Protein AF-A0A5J5F012-F1 (afdb_monomer)

Sequence (164 aa):
MGTTSSKPSGTPIVIHGETPVQFSGNLVNTLTHTSETDGSRQKALELHIQSRVADELSRLEARESEILAGIDERLSREGAPKEELALDRNKVQAEIEALRKRLESIPKPHELDEDVKKAREAVVGCLRKNDTRPLDCWQEVEEFKSQARRMEKHFVVKTVGREY

Radius of gyration: 50.59 Å; Cα contacts (8 Å, |Δi|>4): 31; chains: 1; bounding box: 122×37×97 Å

Solvent-accessible surface area (backbone atoms only — not comparable to full-atom values): 9924 Å² total; per-residue (Å²): 140,82,89,83,87,87,84,86,86,86,77,84,85,77,79,76,76,82,66,78,82,79,69,55,67,69,58,50,52,43,62,73,69,52,86,63,53,72,68,54,54,51,50,54,50,49,52,53,48,50,51,50,51,51,53,52,47,54,52,48,52,53,50,50,52,51,50,50,51,53,49,51,51,46,44,60,75,69,47,69,70,68,56,78,82,44,76,41,68,67,58,55,48,52,50,52,52,52,50,50,53,50,58,70,67,45,79,70,81,77,74,76,54,67,68,49,54,50,30,48,49,48,33,54,51,42,40,68,75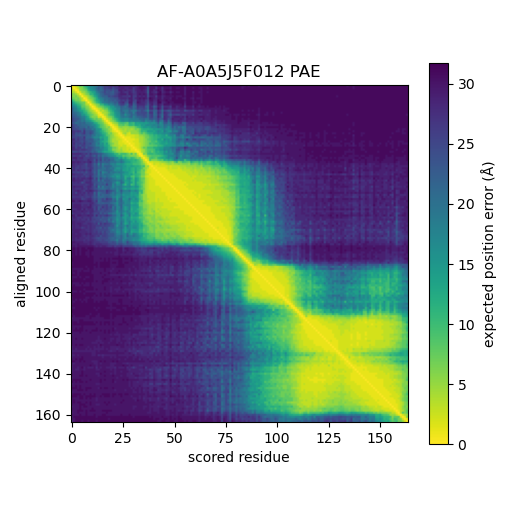,30,70,93,47,57,75,77,39,50,65,41,46,51,52,31,50,52,46,48,51,54,52,48,52,55,49,45,35,74,74,68,70,54,88,130

Organism: NCBI:txid1250544

Foldseek 3Di:
DDDDDDDDDDDDPPPPPPPPPDDPPVRVVCVVPPPDDPVNVVVVVVVVVVVVVVVVVVVVVVVVVVVVVVVVVVCVVVPDCPVVVPPPPVVVVVVVVVVVVVVVVPPDDPDQDVQLVVLVVLLVVQCVVPVVCSVVSVVSVVSNVVSVVVVVQVVCCVPVVDHD

InterPro domains:
  IPR012471 Protein of unknown function DUF1690 [PF07956] (17-147)

Secondary structure (DSSP, 8-state):
------------------------HHHHHHHHH----HHHHHHHHHHHHHHHHHHHHHHHHHHHHHHHHHHHHHHHHTT--TTSS---HHHHHHHHHHHHHHHHHSPPP-PPPHHHHHHHHHHHHHHHH-TT-GGGGHHHHHHHHHHHHHHHHHHHHHHH----

Structure (mmCIF, N/CA/C/O backbone):
data_AF-A0A5J5F012-F1
#
_entry.id   AF-A0A5J5F012-F1
#
loop_
_atom_site.group_PDB
_atom_site.id
_atom_site.type_symbol
_atom_site.label_atom_id
_atom_site.label_alt_id
_atom_site.label_comp_id
_atom_site.label_asym_id
_atom_site.label_entity_id
_atom_site.label_seq_id
_atom_site.pdbx_PDB_ins_code
_atom_site.Cartn_x
_atom_site.Cartn_y
_atom_site.Cartn_z
_atom_site.occupancy
_atom_site.B_iso_or_equiv
_atom_site.auth_seq_id
_atom_site.auth_comp_id
_atom_site.auth_asym_id
_atom_site.auth_atom_id
_atom_site.pdbx_PDB_model_num
ATOM 1 N N . MET A 1 1 ? -94.855 -12.682 -5.502 1.00 51.78 1 MET A N 1
ATOM 2 C CA . MET A 1 1 ? -95.295 -13.471 -4.330 1.00 51.78 1 MET A CA 1
ATOM 3 C C . MET A 1 1 ? -94.743 -12.742 -3.113 1.00 51.78 1 MET A C 1
ATOM 5 O O . MET A 1 1 ? -93.536 -12.62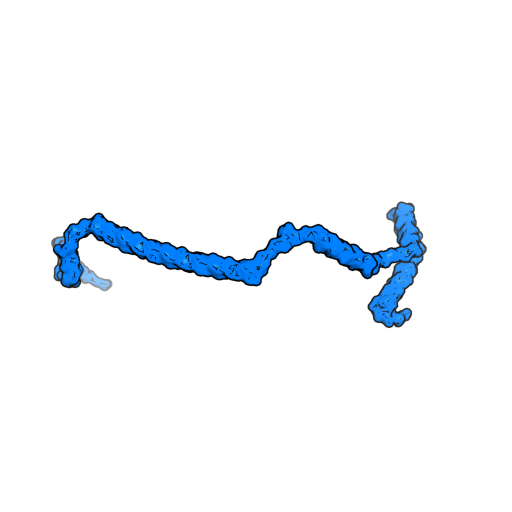4 -3.047 1.00 51.78 1 MET A O 1
ATOM 9 N N . GLY A 1 2 ? -95.446 -12.120 -2.180 1.00 49.50 2 GLY A N 1
ATOM 10 C CA . GLY A 1 2 ? -96.844 -12.016 -1.787 1.00 49.50 2 GLY A CA 1
ATOM 11 C C . GLY A 1 2 ? -96.792 -11.287 -0.433 1.00 49.50 2 GLY A C 1
ATOM 12 O O . GLY A 1 2 ? -95.918 -11.557 0.383 1.00 49.50 2 GLY A O 1
ATOM 13 N N . THR A 1 3 ? -97.642 -10.288 -0.257 1.00 58.00 3 THR A N 1
ATOM 14 C CA . THR A 1 3 ? -97.703 -9.330 0.856 1.00 58.00 3 THR A CA 1
ATOM 15 C C . THR A 1 3 ? -97.993 -9.970 2.217 1.00 58.00 3 THR A C 1
ATOM 17 O O . THR A 1 3 ? -98.926 -10.762 2.294 1.00 58.00 3 THR A O 1
ATOM 20 N N . THR A 1 4 ? -97.374 -9.487 3.302 1.00 44.72 4 THR A N 1
ATOM 21 C CA . THR A 1 4 ? -98.124 -9.213 4.544 1.00 44.72 4 THR A CA 1
ATOM 22 C C . THR A 1 4 ? -97.645 -7.895 5.161 1.00 44.72 4 THR A C 1
ATOM 24 O O . THR A 1 4 ? -96.456 -7.593 5.211 1.00 44.72 4 THR A O 1
ATOM 27 N N . SER A 1 5 ? -98.621 -7.068 5.516 1.00 52.94 5 SER A N 1
ATOM 28 C CA . SER A 1 5 ? -98.509 -5.750 6.141 1.00 52.94 5 SER A CA 1
ATOM 29 C C . SER A 1 5 ? -98.457 -5.898 7.663 1.00 52.94 5 SER A C 1
ATOM 31 O O . SER A 1 5 ? -99.089 -6.819 8.175 1.00 52.94 5 SER A O 1
ATOM 33 N N . SER A 1 6 ? -97.795 -4.972 8.372 1.00 54.56 6 SER A N 1
ATOM 34 C CA . SER A 1 6 ? -98.361 -4.245 9.532 1.00 54.56 6 SER A CA 1
ATOM 35 C C . SER A 1 6 ? -97.381 -3.180 10.065 1.00 54.56 6 SER A C 1
ATOM 37 O O . SER A 1 6 ? -96.250 -3.476 10.436 1.00 54.56 6 SER A O 1
ATOM 39 N N . LYS A 1 7 ? -97.841 -1.927 10.115 1.00 51.69 7 LYS A N 1
ATOM 40 C CA . LYS A 1 7 ? -97.346 -0.786 10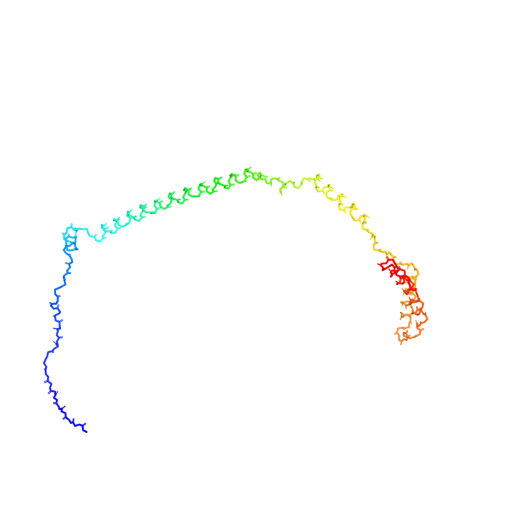.923 1.00 51.69 7 LYS A CA 1
ATOM 41 C C . LYS A 1 7 ? -98.468 -0.448 11.930 1.00 51.69 7 LYS A C 1
ATOM 43 O O . LYS A 1 7 ? -99.597 -0.859 11.666 1.00 51.69 7 LYS A O 1
ATOM 48 N N . PRO A 1 8 ? -98.301 0.488 12.882 1.00 65.69 8 PRO A N 1
ATOM 49 C CA . PRO A 1 8 ? -97.163 0.854 13.744 1.00 65.69 8 PRO A CA 1
ATOM 50 C C . PRO A 1 8 ? -97.612 0.908 15.237 1.00 65.69 8 PRO A C 1
ATOM 52 O O . PRO A 1 8 ? -98.803 0.803 15.495 1.00 65.69 8 PRO A O 1
ATOM 55 N N . SER A 1 9 ? -96.712 1.115 16.215 1.00 41.72 9 SER A N 1
ATOM 56 C CA . SER A 1 9 ? -96.943 1.907 17.460 1.00 41.72 9 SER A CA 1
ATOM 57 C C . SER A 1 9 ? -96.107 1.418 18.653 1.00 41.72 9 SER A C 1
ATOM 59 O O . SER A 1 9 ? -96.140 0.243 18.998 1.00 41.72 9 SER A O 1
ATOM 61 N N . GLY A 1 10 ? -95.462 2.373 19.334 1.00 51.84 10 GLY A N 1
ATOM 62 C CA . GLY A 1 10 ? -95.407 2.385 20.797 1.00 51.84 10 GLY A CA 1
ATOM 63 C C . GLY A 1 10 ? -94.139 1.853 21.464 1.00 51.84 10 GLY A C 1
ATOM 64 O O . GLY A 1 10 ? -94.002 0.659 21.680 1.00 51.84 10 GLY A O 1
ATOM 65 N N . THR A 1 11 ? -93.324 2.795 21.948 1.00 59.75 11 THR A N 1
ATOM 66 C CA . THR A 1 11 ? -92.227 2.687 22.938 1.00 59.75 11 THR A CA 1
ATOM 67 C C . THR A 1 11 ? -90.836 2.269 22.427 1.00 59.75 11 THR A C 1
ATOM 69 O O . THR A 1 11 ? -90.695 1.238 21.770 1.00 59.75 11 THR A O 1
ATOM 72 N N . PRO A 1 12 ? -89.773 3.055 22.724 1.00 58.25 12 PRO A N 1
ATOM 73 C CA . PRO A 1 12 ? -88.410 2.556 22.605 1.00 58.25 12 PRO A CA 1
ATOM 74 C C . PRO A 1 12 ? -88.241 1.404 23.598 1.00 58.25 12 PRO A C 1
ATOM 76 O O . PRO A 1 12 ? -88.517 1.562 24.786 1.00 58.25 12 PRO A O 1
ATOM 79 N N . ILE A 1 13 ? -87.780 0.250 23.116 1.00 60.12 13 ILE A N 1
ATOM 80 C CA . ILE A 1 13 ? -87.361 -0.848 23.987 1.00 60.12 13 ILE A CA 1
ATOM 81 C C . ILE A 1 13 ? -86.072 -0.388 24.679 1.00 60.12 13 ILE A C 1
ATOM 83 O O . ILE A 1 13 ? -84.973 -0.540 24.149 1.00 60.12 13 ILE A O 1
ATOM 87 N N . VAL A 1 14 ? -86.212 0.227 25.853 1.00 61.16 14 VAL A N 1
ATOM 88 C CA . VAL A 1 14 ? -85.107 0.417 26.792 1.00 61.16 14 VAL A CA 1
ATOM 89 C C . VAL A 1 14 ? -84.848 -0.949 27.408 1.00 61.16 14 VAL A C 1
ATOM 91 O O . VAL A 1 14 ? -85.573 -1.397 28.294 1.00 61.16 14 VAL A O 1
ATOM 94 N N . ILE A 1 15 ? -83.846 -1.653 26.885 1.00 61.16 15 ILE A N 1
ATOM 95 C CA . ILE A 1 15 ? -83.378 -2.901 27.480 1.00 61.16 15 ILE A CA 1
ATOM 96 C C . ILE A 1 15 ? -82.642 -2.518 28.766 1.00 61.16 15 ILE A C 1
ATOM 98 O O . ILE A 1 15 ? -81.448 -2.225 28.752 1.00 61.16 15 ILE A O 1
ATOM 102 N N . HIS A 1 16 ? -83.361 -2.493 29.886 1.00 60.94 16 HIS A N 1
ATOM 103 C CA . HIS A 1 16 ? -82.732 -2.608 31.192 1.00 60.94 16 HIS A CA 1
ATOM 104 C C . HIS A 1 16 ? -82.168 -4.026 31.272 1.00 60.94 16 HIS A C 1
ATOM 106 O O . HIS A 1 16 ? -82.901 -4.994 31.458 1.00 60.94 16 HIS A O 1
ATOM 112 N N . GLY A 1 17 ? -80.866 -4.160 31.026 1.00 56.31 17 GLY A N 1
ATOM 113 C CA . GLY A 1 17 ? -80.159 -5.412 31.246 1.00 56.31 17 GLY A CA 1
ATOM 114 C C . GLY A 1 17 ? -80.144 -5.724 32.738 1.00 56.31 17 GLY A C 1
ATOM 115 O O . GLY A 1 17 ? -79.199 -5.365 33.427 1.00 56.31 17 GLY A O 1
ATOM 116 N N . GLU A 1 18 ? -81.179 -6.397 33.239 1.00 59.09 18 GLU A N 1
ATOM 117 C CA . GLU A 1 18 ? -81.238 -6.943 34.602 1.00 59.09 18 GLU A CA 1
ATOM 118 C C . GLU A 1 18 ? -80.418 -8.239 34.734 1.00 59.09 18 GLU A C 1
ATOM 120 O O . GLU A 1 18 ? -80.763 -9.148 35.484 1.00 59.09 18 GLU A O 1
ATOM 125 N N . THR A 1 19 ? -79.301 -8.358 34.014 1.00 63.66 19 THR A N 1
ATOM 126 C CA . THR A 1 19 ? -78.279 -9.328 34.406 1.00 63.66 19 THR A CA 1
ATOM 127 C C . THR A 1 19 ? -77.542 -8.721 35.594 1.00 63.66 19 THR A C 1
ATOM 129 O O . THR A 1 19 ? -76.874 -7.699 35.404 1.00 63.66 19 THR A O 1
ATOM 132 N N . PRO A 1 20 ? -77.648 -9.287 36.811 1.00 64.69 20 PRO A N 1
ATOM 133 C CA . PRO A 1 20 ? -76.925 -8.751 37.949 1.00 64.69 20 PRO A CA 1
ATOM 134 C C . PRO A 1 20 ? -75.437 -8.804 37.618 1.00 64.69 20 PRO A C 1
ATOM 136 O O . PRO A 1 20 ? -74.881 -9.877 37.373 1.00 64.69 20 PRO A O 1
ATOM 139 N N . VAL A 1 21 ? -74.805 -7.633 37.565 1.00 65.12 21 VAL A N 1
ATOM 140 C CA . VAL A 1 21 ? -73.359 -7.510 37.403 1.00 65.12 21 VAL A CA 1
ATOM 141 C C . VAL A 1 21 ? -72.748 -8.081 38.682 1.00 65.12 21 VAL A C 1
ATOM 143 O O . VAL A 1 21 ? -72.665 -7.416 39.711 1.00 65.12 21 VAL A O 1
ATOM 146 N N . GLN A 1 22 ? -72.448 -9.378 38.663 1.00 70.31 22 GLN A N 1
ATOM 147 C CA . GLN A 1 22 ? -71.898 -10.102 39.801 1.00 70.31 22 GLN A CA 1
ATOM 148 C C . GLN A 1 22 ? -70.416 -9.750 39.899 1.00 70.31 22 GLN A C 1
ATOM 150 O O . GLN A 1 22 ? -69.561 -10.365 39.263 1.00 70.31 22 GLN A O 1
ATOM 155 N N . PHE A 1 23 ? -70.108 -8.716 40.672 1.00 74.25 23 PHE A N 1
ATOM 156 C CA . PHE A 1 23 ? -68.735 -8.439 41.058 1.00 74.25 23 PHE A CA 1
ATOM 157 C C . PHE A 1 23 ? -68.287 -9.504 42.055 1.00 74.25 23 PHE A C 1
ATOM 159 O O . PHE A 1 23 ? -69.022 -9.852 42.980 1.00 74.25 23 PHE A O 1
ATOM 166 N N . SER A 1 24 ? -67.079 -10.039 41.871 1.00 84.38 24 SER A N 1
ATOM 167 C CA . SER A 1 24 ? -66.536 -10.992 42.840 1.00 84.38 24 SER A CA 1
ATOM 168 C C . SER A 1 24 ? -66.514 -10.358 44.236 1.00 84.38 24 SER A C 1
ATOM 170 O O . SER A 1 24 ? -66.152 -9.188 44.382 1.00 84.38 24 SER A O 1
ATOM 172 N N . GLY A 1 25 ? -66.902 -11.123 45.263 1.00 80.31 25 GLY A N 1
ATOM 173 C CA . GLY A 1 25 ? -67.000 -10.623 46.639 1.00 80.31 25 GLY A CA 1
ATOM 174 C C . GLY A 1 25 ? -65.704 -9.976 47.121 1.00 80.31 25 GLY A C 1
ATOM 175 O O . GLY A 1 25 ? -65.749 -8.958 47.791 1.00 80.31 25 GLY A O 1
ATOM 176 N N . ASN A 1 26 ? -64.552 -10.474 46.671 1.00 76.56 26 ASN A N 1
ATOM 177 C CA . ASN A 1 26 ? -63.236 -9.901 46.965 1.00 76.56 26 ASN A CA 1
ATOM 178 C C . ASN A 1 26 ? -63.030 -8.506 46.348 1.00 76.56 26 ASN A C 1
ATOM 180 O O . ASN A 1 26 ? -62.349 -7.660 46.922 1.00 76.56 26 ASN A O 1
ATOM 184 N N . LEU A 1 27 ? -63.626 -8.242 45.186 1.00 77.81 27 LEU A N 1
ATOM 185 C CA . LEU A 1 27 ? -63.516 -6.966 44.478 1.00 77.81 27 LEU A CA 1
ATOM 186 C C . LEU A 1 27 ? -64.461 -5.918 45.080 1.00 77.81 27 LEU A C 1
ATOM 188 O O . LEU A 1 27 ? -64.084 -4.761 45.225 1.00 77.81 27 LEU A O 1
ATOM 192 N N . VAL A 1 28 ? -65.645 -6.341 45.531 1.00 81.00 28 VAL A N 1
ATOM 193 C CA . VAL A 1 28 ? -66.532 -5.492 46.340 1.00 81.00 28 VAL A C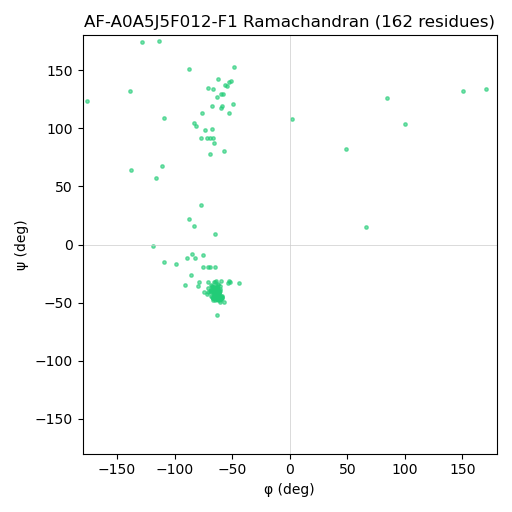A 1
ATOM 194 C C . VAL A 1 28 ? -65.891 -5.202 47.694 1.00 81.00 28 VAL A C 1
ATOM 196 O O . VAL A 1 28 ? -65.816 -4.043 48.064 1.00 81.00 28 VAL A O 1
ATOM 199 N N . ASN A 1 29 ? -65.344 -6.212 48.380 1.00 77.44 29 ASN A N 1
ATOM 200 C CA . ASN A 1 29 ? -64.715 -6.039 49.693 1.00 77.44 29 ASN A CA 1
ATOM 201 C C . ASN A 1 29 ? -63.486 -5.130 49.628 1.00 77.44 29 ASN A C 1
ATOM 203 O O . ASN A 1 29 ? -63.257 -4.332 50.530 1.00 77.44 29 ASN A O 1
ATOM 207 N N . THR A 1 30 ? -62.699 -5.226 48.552 1.00 76.06 30 THR A N 1
ATOM 208 C CA . THR A 1 30 ? -61.634 -4.253 48.308 1.00 76.06 30 THR A CA 1
ATOM 209 C C . THR A 1 30 ? -62.256 -2.883 48.100 1.00 76.06 30 THR A C 1
ATOM 211 O O . THR A 1 30 ? -62.034 -2.041 48.951 1.00 76.06 30 THR A O 1
ATOM 214 N N . LEU A 1 31 ? -63.117 -2.662 47.104 1.00 69.25 31 LEU A N 1
ATOM 215 C CA . LEU A 1 31 ? -63.751 -1.355 46.850 1.00 69.25 31 LEU A CA 1
ATOM 216 C C . LEU A 1 31 ? -64.471 -0.729 48.065 1.00 69.25 31 LEU A C 1
ATOM 218 O O . LEU A 1 31 ? -64.499 0.492 48.169 1.00 69.25 31 LEU A O 1
ATOM 222 N N . THR A 1 32 ? -65.038 -1.524 48.978 1.00 69.19 32 THR A N 1
ATOM 223 C CA . THR A 1 32 ? -65.730 -1.035 50.184 1.00 69.19 32 THR A CA 1
ATOM 224 C C . THR A 1 32 ? -64.801 -0.783 51.368 1.00 69.19 32 THR A C 1
ATOM 226 O O . THR A 1 32 ? -65.136 0.028 52.228 1.00 69.19 32 THR A O 1
ATOM 229 N N . HIS A 1 33 ? -63.652 -1.465 51.444 1.00 72.38 33 HIS A N 1
ATOM 230 C CA . HIS A 1 33 ? -62.655 -1.260 52.502 1.00 72.38 33 HIS A CA 1
ATOM 231 C C . HIS A 1 33 ? -61.482 -0.367 52.078 1.00 72.38 33 HIS A C 1
ATOM 233 O O . HIS A 1 33 ? -60.786 0.155 52.948 1.00 72.38 33 HIS A O 1
ATOM 239 N N . THR A 1 34 ? -61.265 -0.141 50.778 1.00 67.19 34 THR A N 1
ATOM 240 C CA . THR A 1 34 ? -60.390 0.934 50.307 1.00 67.19 34 THR A CA 1
ATOM 241 C C . THR A 1 34 ? -61.169 2.246 50.286 1.00 67.19 34 THR A C 1
ATOM 243 O O . THR A 1 34 ? -61.970 2.523 49.401 1.00 67.19 34 THR A O 1
ATOM 246 N N . SER A 1 35 ? -60.889 3.092 51.276 1.00 64.69 35 SER A N 1
ATOM 247 C CA . SER A 1 35 ? -61.167 4.530 51.227 1.00 64.69 35 SER A CA 1
ATOM 248 C C . SER A 1 35 ? -60.056 5.295 50.492 1.00 64.69 35 SER A C 1
ATOM 250 O O . SER A 1 35 ? -59.900 6.501 50.677 1.00 64.69 35 SER A O 1
ATOM 252 N N . GLU A 1 36 ? -59.208 4.594 49.735 1.00 62.00 36 GLU A N 1
ATOM 253 C CA . GLU A 1 36 ? -58.075 5.193 49.048 1.00 62.00 36 GLU A CA 1
ATOM 254 C C . GLU A 1 36 ? -58.553 5.844 47.751 1.00 62.00 36 GLU A C 1
ATOM 256 O O . GLU A 1 36 ? -58.785 5.178 46.743 1.00 62.00 36 GLU A O 1
ATOM 261 N N . THR A 1 37 ? -58.685 7.172 47.791 1.00 72.31 37 THR A N 1
ATOM 262 C CA . THR A 1 37 ? -58.818 8.039 46.615 1.00 72.31 37 THR A CA 1
ATOM 263 C C . THR A 1 37 ? -57.741 7.689 45.583 1.00 72.31 37 THR A C 1
ATOM 265 O O . THR A 1 37 ? -56.650 7.258 45.960 1.00 72.31 37 THR A O 1
ATOM 268 N N . 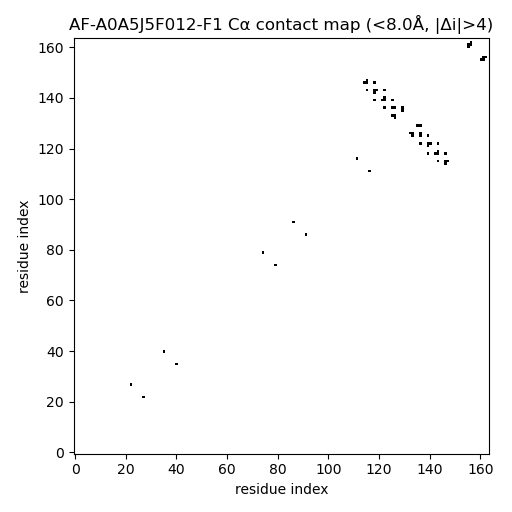ASP A 1 38 ? -57.993 7.935 44.293 1.00 71.88 38 ASP A N 1
ATOM 269 C CA . ASP A 1 38 ? -57.041 7.672 43.197 1.00 71.88 38 ASP A CA 1
ATOM 270 C C . ASP A 1 38 ? -55.593 8.112 43.503 1.00 71.88 38 ASP A C 1
ATOM 272 O O . ASP A 1 38 ? -54.646 7.421 43.131 1.00 71.88 38 ASP A O 1
ATOM 276 N N . GLY A 1 39 ? -55.406 9.195 44.270 1.00 81.69 39 GLY A N 1
ATOM 277 C CA . GLY A 1 39 ? -54.091 9.665 44.719 1.00 81.69 39 GLY A CA 1
ATOM 278 C C . GLY A 1 39 ? -53.321 8.705 45.642 1.00 81.69 39 GLY A C 1
ATOM 279 O O . GLY A 1 39 ? -52.103 8.590 45.513 1.00 81.69 39 GLY A O 1
ATOM 280 N N . SER A 1 40 ? -53.991 7.978 46.542 1.00 82.12 40 SER A N 1
ATOM 281 C CA . SER A 1 40 ? -53.341 6.976 47.405 1.00 82.12 40 SER A CA 1
ATOM 282 C C . SER A 1 40 ? -52.911 5.748 46.600 1.00 82.12 40 SER A C 1
ATOM 284 O O . SER A 1 40 ? -51.774 5.297 46.735 1.00 82.12 40 SER A O 1
ATOM 286 N N . ARG A 1 41 ? -53.754 5.289 45.662 1.00 81.25 41 ARG A N 1
ATOM 287 C CA . ARG A 1 41 ? -53.415 4.207 44.724 1.00 81.25 41 ARG A CA 1
ATOM 288 C C . ARG A 1 41 ? -52.242 4.593 43.826 1.00 81.25 41 ARG A C 1
ATOM 290 O O . ARG A 1 41 ? -51.327 3.797 43.629 1.00 81.25 41 ARG A O 1
ATOM 297 N N . GLN A 1 42 ? -52.242 5.821 43.313 1.00 86.81 42 GLN A N 1
ATOM 298 C CA . GLN A 1 42 ? -51.153 6.346 42.496 1.00 86.81 42 GLN A CA 1
ATOM 299 C C . GLN A 1 42 ? -49.846 6.428 43.294 1.00 86.81 42 GLN A C 1
ATOM 301 O O . GLN A 1 42 ? -48.801 6.044 42.780 1.00 86.81 42 GLN A O 1
ATOM 306 N N . LYS A 1 43 ? -49.898 6.838 44.568 1.00 89.31 43 LYS A N 1
ATOM 307 C CA . LYS A 1 43 ? -48.723 6.877 45.449 1.00 89.31 43 LYS A CA 1
ATOM 308 C C . LYS A 1 43 ? -48.202 5.482 45.810 1.00 89.31 43 LYS A C 1
ATOM 310 O O . LYS A 1 43 ? -46.993 5.286 45.844 1.00 89.31 43 LYS A O 1
ATOM 315 N N . ALA A 1 44 ? -49.084 4.512 46.051 1.00 88.56 44 ALA A N 1
ATOM 316 C CA . ALA A 1 44 ? -48.693 3.124 46.299 1.00 88.56 44 ALA A CA 1
ATOM 317 C C . ALA A 1 44 ? -48.013 2.498 45.069 1.00 88.56 44 ALA A C 1
ATOM 319 O O . ALA A 1 44 ? -46.986 1.831 45.197 1.00 88.56 44 ALA A O 1
ATOM 320 N N . LEU A 1 45 ? -48.548 2.764 43.873 1.00 90.00 45 LEU A N 1
ATOM 321 C CA . LEU A 1 45 ? -47.931 2.351 42.613 1.00 90.00 45 LEU A CA 1
ATOM 322 C C . LEU A 1 45 ? -46.585 3.041 42.389 1.00 90.00 45 LEU A C 1
ATOM 324 O O . LEU A 1 45 ? -45.624 2.369 42.034 1.00 90.00 45 LEU A O 1
ATOM 328 N N . GLU A 1 46 ? -46.496 4.345 42.642 1.00 94.94 46 GLU A N 1
ATOM 329 C CA . GLU A 1 46 ? -45.252 5.109 42.529 1.00 94.94 46 GLU A CA 1
ATOM 330 C C . GLU A 1 46 ? -44.163 4.552 43.455 1.00 94.94 46 GLU A C 1
ATOM 332 O O . GLU A 1 46 ? -43.044 4.316 43.014 1.00 94.94 46 GLU A O 1
ATOM 337 N N . LEU A 1 47 ? -44.493 4.242 44.713 1.00 95.88 47 LEU A N 1
ATOM 338 C CA . LEU A 1 47 ? -43.549 3.625 45.651 1.00 95.88 47 LEU A CA 1
ATOM 339 C C . LEU A 1 47 ? -43.077 2.244 45.183 1.00 95.88 47 LEU A C 1
ATOM 341 O O . LEU A 1 47 ? -41.894 1.933 45.291 1.00 95.88 47 LEU A O 1
ATOM 345 N N . HIS A 1 48 ? -43.977 1.428 44.635 1.00 93.75 48 HIS A N 1
ATOM 346 C CA . HIS A 1 48 ? -43.623 0.125 44.070 1.00 93.75 48 HIS A CA 1
ATOM 347 C C . HIS A 1 48 ? -42.761 0.253 42.800 1.00 93.75 48 HIS A C 1
ATOM 349 O O . HIS A 1 48 ? -41.871 -0.561 42.550 1.00 93.75 48 HIS A O 1
ATOM 355 N N . ILE A 1 49 ? -43.008 1.272 41.973 1.00 96.69 49 ILE A N 1
ATOM 356 C CA . ILE A 1 49 ? -42.159 1.577 40.817 1.00 96.69 49 ILE A CA 1
ATOM 357 C C . ILE A 1 49 ? -40.773 1.996 41.306 1.00 96.69 49 ILE A C 1
ATOM 359 O O . ILE A 1 49 ? -39.785 1.447 40.830 1.00 96.69 49 ILE A O 1
ATOM 363 N N . GLN A 1 50 ? -40.690 2.894 42.289 1.00 97.38 50 GLN A N 1
ATOM 364 C CA . GLN A 1 50 ? -39.425 3.336 42.873 1.00 97.38 50 GLN A CA 1
ATOM 3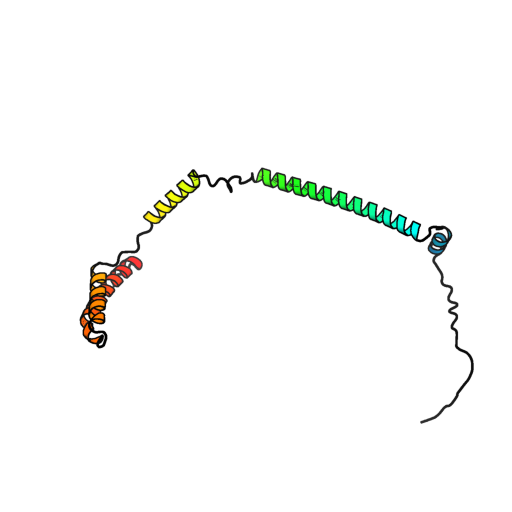65 C C . GLN A 1 50 ? -38.637 2.176 43.482 1.00 97.38 50 GLN A C 1
ATOM 367 O O . GLN A 1 50 ? -37.442 2.069 43.220 1.00 97.38 50 GLN A O 1
ATOM 372 N N . SER A 1 51 ? -39.291 1.277 44.227 1.00 97.50 51 SER A N 1
ATOM 373 C CA . SER A 1 51 ? -38.619 0.101 44.789 1.00 97.50 51 SER A CA 1
ATOM 374 C C . SER A 1 51 ? -38.070 -0.800 43.687 1.00 97.50 51 SER A C 1
ATOM 376 O O . SER A 1 51 ? -36.905 -1.175 43.726 1.00 97.50 51 SER A O 1
ATOM 378 N N . ARG A 1 52 ? -38.862 -1.070 42.642 1.00 98.06 52 ARG A N 1
ATOM 379 C CA . ARG A 1 52 ? -38.415 -1.896 41.517 1.00 98.06 52 ARG A CA 1
ATOM 380 C C . ARG A 1 52 ? -37.279 -1.245 40.731 1.00 98.06 52 ARG A C 1
ATOM 382 O O . ARG A 1 52 ? -36.360 -1.934 40.309 1.00 98.06 52 ARG A O 1
ATOM 389 N N . VAL A 1 53 ? -37.339 0.067 40.515 1.00 98.25 53 VAL A N 1
ATOM 390 C CA . VAL A 1 53 ? -36.269 0.811 39.841 1.00 98.25 53 VAL A CA 1
ATOM 391 C C . VAL A 1 53 ? -34.990 0.772 40.674 1.00 98.25 53 VAL A C 1
ATOM 393 O O . VAL A 1 53 ? -33.928 0.537 40.110 1.00 98.25 53 VAL A O 1
ATOM 396 N N . ALA A 1 54 ? -35.077 0.941 41.995 1.00 97.81 54 ALA A N 1
ATOM 397 C CA . ALA A 1 54 ? -33.924 0.835 42.885 1.00 97.81 54 ALA A CA 1
ATOM 398 C C . ALA A 1 54 ? -33.309 -0.575 42.864 1.00 97.81 54 ALA A C 1
ATOM 400 O O . ALA A 1 54 ? -32.091 -0.709 42.744 1.00 97.81 54 ALA A O 1
ATOM 401 N N . ASP A 1 55 ? -34.142 -1.618 42.896 1.00 97.94 55 ASP A N 1
ATOM 402 C CA . ASP A 1 55 ? -33.688 -3.007 42.806 1.00 97.94 55 ASP A CA 1
ATOM 403 C C . ASP A 1 55 ? -32.983 -3.278 41.466 1.00 97.94 55 ASP A C 1
ATOM 405 O O . ASP A 1 55 ? -31.880 -3.828 41.443 1.00 97.94 55 ASP A O 1
ATOM 409 N N . GLU A 1 56 ? -33.562 -2.844 40.342 1.00 98.12 56 GLU A N 1
ATOM 410 C CA . GLU A 1 56 ? -32.944 -3.022 39.021 1.00 98.12 56 GLU A CA 1
ATOM 411 C C . GLU A 1 56 ? -31.666 -2.182 38.855 1.00 98.12 56 GLU A C 1
ATOM 413 O O . GLU A 1 56 ? -30.701 -2.668 38.267 1.00 98.12 56 GLU A O 1
ATOM 418 N N . LEU A 1 57 ? -31.607 -0.965 39.410 1.00 97.94 57 LEU A N 1
ATOM 419 C CA . LEU A 1 57 ? -30.383 -0.155 39.425 1.00 97.94 57 LEU A CA 1
ATOM 420 C C . LEU A 1 57 ? -29.271 -0.850 40.211 1.00 97.94 57 LEU A C 1
ATOM 422 O O . LEU A 1 57 ? -28.172 -1.004 39.686 1.00 97.94 57 LEU A O 1
ATOM 426 N N . SER A 1 58 ? -29.568 -1.356 41.411 1.00 97.44 58 SER A N 1
ATOM 427 C CA . SER A 1 58 ? -28.582 -2.085 42.221 1.00 97.44 58 SER A CA 1
ATOM 428 C C . SER A 1 58 ? -28.054 -3.335 41.503 1.00 97.44 58 SER A C 1
ATOM 430 O O . SER A 1 58 ? -26.866 -3.656 41.560 1.00 97.44 58 SER A O 1
ATOM 432 N N . ARG A 1 59 ? -28.924 -4.016 40.745 1.00 98.00 59 ARG A N 1
ATOM 433 C CA . ARG A 1 59 ? -28.557 -5.164 39.914 1.00 98.00 59 ARG A CA 1
ATOM 434 C C . ARG A 1 59 ? -27.660 -4.766 38.740 1.00 98.00 59 ARG A C 1
ATOM 436 O O . ARG A 1 59 ? -26.740 -5.518 38.408 1.00 98.00 59 ARG A O 1
ATOM 443 N N . LEU A 1 60 ? -27.934 -3.633 38.093 1.00 97.94 60 LEU A N 1
ATOM 444 C CA . LEU A 1 60 ? -27.107 -3.109 37.004 1.00 97.94 60 LEU A CA 1
ATOM 445 C C . LEU A 1 60 ? -25.730 -2.682 37.513 1.00 97.94 60 LEU A C 1
ATOM 447 O O . LEU A 1 60 ? -24.739 -3.106 36.930 1.00 97.94 60 LEU A O 1
ATOM 451 N N . GLU A 1 61 ? -25.657 -1.959 38.631 1.00 97.44 61 GLU A N 1
ATOM 452 C CA . GLU A 1 61 ? -24.391 -1.552 39.257 1.00 97.44 61 GLU A CA 1
ATOM 453 C C . GLU A 1 61 ? -23.526 -2.763 39.633 1.00 97.44 61 GLU A C 1
ATOM 455 O O . GLU A 1 61 ? -22.332 -2.797 39.332 1.00 97.44 61 GLU A O 1
ATOM 460 N N . ALA A 1 62 ? -24.126 -3.805 40.222 1.00 97.50 62 ALA A N 1
ATOM 461 C CA . ALA A 1 62 ? -23.418 -5.046 40.532 1.00 97.50 62 ALA A CA 1
ATOM 462 C C . ALA A 1 62 ? -22.830 -5.690 39.266 1.00 97.50 62 ALA A C 1
ATOM 464 O O . ALA A 1 62 ? -21.651 -6.050 39.238 1.00 97.50 62 ALA A O 1
ATOM 465 N N . ARG A 1 63 ? -23.621 -5.769 38.189 1.00 97.38 63 ARG A N 1
ATOM 466 C CA . ARG A 1 63 ? -23.178 -6.323 36.905 1.00 97.38 63 ARG A CA 1
ATOM 467 C C . ARG A 1 63 ? -22.079 -5.484 36.259 1.00 97.38 63 ARG A C 1
ATOM 469 O O . ARG A 1 63 ? -21.126 -6.042 35.726 1.00 97.38 63 ARG A O 1
ATOM 476 N N . GLU A 1 64 ? -22.208 -4.162 36.287 1.00 97.25 64 GLU A N 1
ATOM 477 C CA . GLU A 1 64 ? -21.193 -3.245 35.773 1.00 97.25 64 GLU A CA 1
ATOM 478 C C . GLU A 1 64 ? -19.886 -3.394 36.546 1.00 97.25 64 GLU A C 1
ATOM 480 O O . GLU A 1 64 ? -18.834 -3.515 35.925 1.00 97.25 64 GLU A O 1
ATOM 485 N N . SER A 1 65 ? -19.941 -3.478 37.877 1.00 96.81 65 SER A N 1
ATOM 486 C CA . SER A 1 65 ? -18.747 -3.677 38.702 1.00 96.81 65 SER A CA 1
ATOM 487 C C . SER A 1 65 ? -18.040 -5.006 38.403 1.00 96.81 65 SER A C 1
ATOM 489 O O . SER A 1 65 ? -16.815 -5.036 38.305 1.00 96.81 65 SER A O 1
ATOM 491 N N . GLU A 1 66 ? -18.793 -6.086 38.169 1.00 96.88 66 GLU A N 1
ATOM 492 C CA . GLU A 1 66 ? -18.251 -7.390 37.775 1.00 96.88 66 GLU A CA 1
ATOM 493 C C . GLU A 1 66 ? -17.604 -7.331 36.385 1.00 96.88 66 GLU A C 1
ATOM 495 O O . GLU A 1 66 ? -16.501 -7.842 36.183 1.00 96.88 66 GLU A O 1
ATOM 500 N N . ILE A 1 67 ? -18.254 -6.663 35.427 1.00 96.44 67 ILE A N 1
ATOM 501 C CA . ILE A 1 67 ? -17.708 -6.455 34.082 1.00 96.44 67 ILE A CA 1
ATOM 502 C C . ILE A 1 67 ? -16.424 -5.629 34.150 1.00 96.44 67 ILE A C 1
ATOM 504 O O . ILE A 1 67 ? -15.438 -6.000 33.517 1.00 96.44 67 ILE A O 1
ATOM 508 N N . LEU A 1 68 ? -16.413 -4.537 34.916 1.00 95.88 68 LEU A N 1
ATOM 509 C CA . LEU A 1 68 ? -15.237 -3.687 35.083 1.00 95.88 68 LEU A CA 1
ATOM 510 C C . LEU A 1 68 ? -14.090 -4.451 35.739 1.00 95.88 68 LEU A C 1
ATOM 512 O O . LEU A 1 68 ? -12.974 -4.379 35.238 1.00 95.88 68 LEU A O 1
ATOM 516 N N . ALA A 1 69 ? -14.360 -5.237 36.784 1.00 95.38 69 ALA A N 1
ATOM 517 C CA . ALA A 1 69 ? -13.357 -6.096 37.407 1.00 95.38 69 ALA A CA 1
ATOM 518 C C . ALA A 1 69 ? -12.814 -7.144 36.421 1.00 95.38 69 ALA A C 1
ATOM 520 O O . ALA A 1 69 ? -11.608 -7.363 36.353 1.00 95.38 69 ALA A O 1
ATOM 521 N N . GLY A 1 70 ? -13.680 -7.751 35.605 1.00 93.31 70 GLY A N 1
ATOM 522 C CA . GLY A 1 70 ? -13.269 -8.702 34.573 1.00 93.31 70 GLY A CA 1
ATOM 523 C C . GLY A 1 70 ? -12.455 -8.059 33.446 1.00 93.31 70 GLY A C 1
ATOM 524 O O . GLY A 1 70 ? -11.520 -8.675 32.938 1.00 93.31 70 GLY A O 1
ATOM 525 N N . ILE A 1 71 ? -12.781 -6.826 33.049 1.00 90.56 71 ILE A N 1
ATOM 526 C CA . ILE A 1 71 ? -11.989 -6.050 32.087 1.00 90.56 71 ILE A CA 1
ATOM 527 C C . ILE A 1 71 ? -10.642 -5.672 32.701 1.00 90.56 71 ILE A C 1
ATOM 529 O O . ILE A 1 71 ? -9.629 -5.844 32.036 1.00 90.56 71 ILE A O 1
ATOM 533 N N . ASP A 1 72 ? -10.605 -5.209 33.949 1.00 89.69 72 ASP A N 1
ATOM 534 C CA . ASP A 1 72 ? -9.368 -4.844 34.645 1.00 89.69 72 ASP A CA 1
ATOM 535 C C . ASP A 1 72 ? -8.44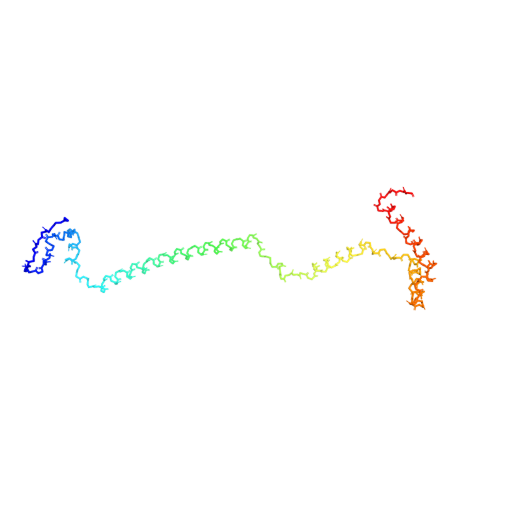7 -6.057 34.832 1.00 89.69 72 ASP A C 1
ATOM 537 O O . ASP A 1 72 ? -7.243 -5.984 34.582 1.00 89.69 72 ASP A O 1
ATOM 541 N N . GLU A 1 73 ? -9.016 -7.221 35.152 1.00 90.62 73 GLU A N 1
ATOM 542 C CA . GLU A 1 73 ? -8.280 -8.480 35.206 1.00 90.62 73 GLU A CA 1
ATOM 543 C C . GLU A 1 73 ? -7.747 -8.882 33.825 1.00 90.62 73 GLU A C 1
ATOM 545 O O . GLU A 1 73 ? -6.590 -9.287 33.713 1.00 90.62 73 GLU A O 1
ATOM 550 N N . ARG A 1 74 ? -8.551 -8.751 32.760 1.00 86.44 74 ARG A N 1
ATOM 551 C CA . ARG A 1 74 ? -8.093 -8.999 31.383 1.00 86.44 74 ARG A CA 1
ATOM 552 C C . ARG A 1 74 ? -6.988 -8.032 30.985 1.00 86.44 74 ARG A C 1
ATOM 554 O O . ARG A 1 74 ? -5.962 -8.497 30.521 1.00 86.44 74 ARG A O 1
ATOM 561 N N . LEU A 1 75 ? -7.135 -6.734 31.240 1.00 82.56 75 LEU A N 1
ATOM 562 C CA . LEU A 1 75 ? -6.120 -5.713 30.964 1.00 82.56 75 LEU A CA 1
ATOM 563 C C . LEU A 1 75 ? -4.832 -5.942 31.764 1.00 82.56 75 LEU A C 1
ATOM 565 O O . LEU A 1 75 ? -3.738 -5.689 31.257 1.00 82.56 75 LEU A O 1
ATOM 569 N N . SER A 1 76 ? -4.949 -6.437 32.996 1.00 81.00 76 SER A N 1
ATOM 570 C CA . SER A 1 76 ? -3.811 -6.774 33.853 1.00 81.00 76 SER A CA 1
ATOM 571 C C . SER A 1 76 ? -3.109 -8.058 33.405 1.00 81.00 76 SER A C 1
ATOM 573 O O . SER A 1 76 ? -1.881 -8.111 33.398 1.00 81.00 76 SER A O 1
ATOM 575 N N . ARG A 1 77 ? -3.864 -9.089 32.996 1.00 79.81 77 ARG A N 1
ATOM 576 C CA . ARG A 1 77 ? -3.335 -10.362 32.467 1.00 79.81 77 ARG A CA 1
ATOM 577 C C . ARG A 1 77 ? -2.737 -10.207 31.072 1.00 79.81 77 ARG A C 1
ATOM 579 O O . ARG A 1 77 ? -1.687 -10.776 30.793 1.00 79.81 77 ARG A O 1
ATOM 586 N N . GLU A 1 78 ? -3.410 -9.455 30.209 1.00 70.12 78 GLU A N 1
ATOM 587 C CA . GLU A 1 78 ? -2.944 -9.092 28.870 1.00 70.12 78 GLU A CA 1
ATOM 588 C C . GLU A 1 78 ? -1.867 -8.011 28.922 1.00 70.12 78 GLU A C 1
ATOM 590 O O . GLU A 1 78 ? -1.249 -7.763 27.895 1.00 70.12 78 GLU A O 1
ATOM 595 N N . GLY A 1 79 ? -1.621 -7.414 30.098 1.00 51.16 79 GLY A N 1
ATOM 596 C CA . GLY A 1 79 ? -0.555 -6.456 30.340 1.00 51.16 79 GLY A CA 1
ATOM 597 C C . GLY A 1 79 ? -0.545 -5.368 29.280 1.00 51.16 79 GLY A C 1
ATOM 598 O O . GLY A 1 79 ? 0.229 -5.466 28.341 1.00 51.16 79 GLY A O 1
ATOM 599 N N . ALA A 1 80 ? -1.401 -4.354 29.441 1.00 49.84 80 ALA A N 1
ATOM 600 C CA . ALA A 1 80 ? -1.358 -3.069 28.737 1.00 49.84 80 ALA A CA 1
ATOM 601 C C . ALA A 1 80 ? -0.224 -2.945 27.694 1.00 49.84 80 ALA A C 1
ATOM 603 O O . ALA A 1 80 ? 0.931 -2.754 28.098 1.00 49.84 80 ALA A O 1
ATOM 604 N N . PRO A 1 81 ? -0.496 -2.957 26.374 1.00 47.69 81 PRO A N 1
ATOM 605 C CA . PRO A 1 81 ? 0.493 -2.523 25.407 1.00 47.69 81 PRO A CA 1
ATOM 606 C C . PRO A 1 81 ? 0.670 -1.004 25.555 1.00 47.69 81 PRO A C 1
ATOM 608 O O . PRO A 1 81 ? 0.249 -0.203 24.731 1.00 47.69 81 PRO A O 1
ATOM 611 N N . LYS A 1 82 ? 1.421 -0.589 26.580 1.00 49.41 82 LYS A N 1
ATOM 612 C CA . LYS A 1 82 ? 2.226 0.638 26.539 1.00 49.41 82 LYS A CA 1
ATOM 613 C C . LYS A 1 82 ? 3.350 0.535 25.493 1.00 49.41 82 LYS A C 1
ATOM 615 O O . LYS A 1 82 ? 4.188 1.422 25.416 1.00 49.41 82 LYS A O 1
ATOM 620 N N . GLU A 1 83 ? 3.354 -0.508 24.665 1.00 50.78 83 GLU A N 1
ATOM 621 C CA . GLU A 1 83 ? 4.122 -0.593 23.426 1.00 50.78 83 GLU A CA 1
ATOM 622 C C . GLU A 1 83 ? 3.442 0.094 22.230 1.00 50.78 83 GLU A C 1
ATOM 624 O O . GLU A 1 83 ? 4.115 0.325 21.231 1.00 50.78 83 GLU A O 1
ATOM 629 N N . GLU A 1 84 ? 2.167 0.500 22.307 1.00 51.69 84 GLU A N 1
ATOM 630 C CA . GLU A 1 84 ? 1.527 1.220 21.186 1.00 51.69 84 GLU A CA 1
ATOM 631 C C . GLU A 1 84 ? 1.790 2.741 21.197 1.00 51.69 84 GLU A C 1
ATOM 633 O O . GLU A 1 84 ? 1.532 3.436 20.218 1.00 51.69 84 GLU A O 1
ATOM 638 N N . LEU A 1 85 ? 2.398 3.266 22.270 1.00 53.56 85 LEU A N 1
ATOM 639 C CA . LEU A 1 85 ? 2.933 4.639 22.332 1.00 53.56 85 LEU A CA 1
ATOM 640 C C . LEU A 1 85 ? 4.448 4.691 22.567 1.00 53.56 85 LEU A C 1
ATOM 642 O O . LEU A 1 85 ? 5.039 5.770 22.556 1.00 53.56 85 LEU A O 1
ATOM 646 N N . ALA A 1 86 ? 5.089 3.533 22.710 1.00 53.44 86 ALA A N 1
ATOM 647 C CA . ALA A 1 86 ? 6.531 3.396 22.615 1.00 53.44 86 ALA A CA 1
ATOM 648 C C . ALA A 1 86 ? 6.854 2.622 21.335 1.00 53.44 86 ALA A C 1
ATOM 650 O O . ALA A 1 86 ? 7.379 1.510 21.364 1.00 53.44 86 ALA A O 1
ATOM 651 N N . LEU A 1 87 ? 6.581 3.254 20.189 1.00 62.28 87 LEU A N 1
ATOM 652 C CA . LEU A 1 87 ? 7.437 3.081 19.019 1.00 62.28 87 LEU A CA 1
ATOM 653 C C . LEU A 1 87 ? 8.848 3.487 19.461 1.00 62.28 87 LEU A C 1
ATOM 655 O O . LEU A 1 87 ? 9.259 4.636 19.302 1.00 62.28 87 LEU A O 1
ATOM 659 N N . ASP A 1 88 ? 9.550 2.574 20.134 1.00 73.25 88 ASP A N 1
ATOM 660 C CA . ASP A 1 88 ? 10.888 2.837 20.622 1.00 73.25 88 ASP A CA 1
ATOM 661 C C . ASP A 1 88 ? 11.741 3.163 19.398 1.00 73.25 88 ASP A C 1
ATOM 663 O O . ASP A 1 88 ? 11.734 2.439 18.395 1.00 73.25 88 ASP A O 1
ATOM 667 N N . ARG A 1 89 ? 12.470 4.277 19.468 1.00 80.94 89 ARG A N 1
ATOM 668 C CA . ARG A 1 89 ? 13.346 4.737 18.390 1.00 80.94 89 ARG A CA 1
ATOM 669 C C . ARG A 1 89 ? 14.287 3.615 17.951 1.00 80.94 89 ARG A C 1
ATOM 671 O O . ARG A 1 89 ? 14.604 3.521 16.770 1.00 80.94 89 ARG A O 1
ATOM 678 N N . ASN A 1 90 ? 14.689 2.747 18.879 1.00 82.06 90 ASN A N 1
ATOM 679 C CA . ASN A 1 90 ? 15.541 1.599 18.589 1.00 82.06 90 ASN A CA 1
ATOM 680 C C . ASN A 1 90 ? 14.823 0.518 17.768 1.00 82.06 90 ASN A C 1
ATOM 682 O O . ASN A 1 90 ? 15.419 -0.028 16.844 1.00 82.06 90 ASN A O 1
ATOM 686 N N . LYS A 1 91 ? 13.542 0.240 18.048 1.00 85.94 91 LYS A N 1
ATOM 687 C CA . LYS A 1 91 ? 12.726 -0.720 17.287 1.00 85.94 91 LYS A CA 1
ATOM 688 C C . LYS A 1 91 ? 12.480 -0.221 15.864 1.00 85.94 91 LYS A C 1
ATOM 690 O O . LYS A 1 91 ? 12.726 -0.953 14.912 1.00 85.94 91 LYS A O 1
ATOM 695 N N . VAL A 1 92 ? 12.110 1.053 15.715 1.00 88.44 92 VAL A N 1
ATOM 696 C CA . VAL A 1 92 ? 11.938 1.689 14.397 1.00 88.44 92 VAL A CA 1
ATOM 697 C C . VAL A 1 92 ? 13.259 1.707 13.623 1.00 88.44 92 VAL A C 1
ATOM 699 O O . VAL A 1 92 ? 13.284 1.385 12.438 1.00 88.44 92 VAL A O 1
ATOM 702 N N . GLN A 1 93 ? 14.377 2.020 14.282 1.00 88.75 93 GLN A N 1
ATOM 703 C CA . GLN A 1 93 ? 15.698 1.997 13.653 1.00 88.75 93 GLN A CA 1
ATOM 704 C C . GLN A 1 93 ? 16.088 0.583 13.190 1.00 88.75 93 GLN A C 1
ATOM 706 O O . GLN A 1 93 ? 16.556 0.417 12.063 1.00 88.75 93 GLN A O 1
ATOM 711 N N . ALA A 1 94 ? 15.836 -0.439 14.012 1.00 91.38 94 ALA A N 1
ATOM 712 C CA . ALA A 1 94 ? 16.084 -1.834 13.657 1.00 91.38 94 ALA A CA 1
ATOM 713 C C . ALA A 1 94 ? 15.209 -2.298 12.479 1.00 91.38 94 ALA A C 1
ATOM 715 O O . ALA A 1 94 ? 15.697 -2.979 11.575 1.00 91.38 94 ALA A O 1
ATOM 716 N N . GLU A 1 95 ? 13.937 -1.894 12.442 1.00 91.19 95 GLU A N 1
ATOM 717 C CA . GLU A 1 95 ? 13.034 -2.177 11.323 1.00 91.19 95 GLU A CA 1
ATOM 718 C C . GLU A 1 95 ? 13.476 -1.467 10.036 1.00 91.19 95 GLU A C 1
ATOM 720 O O . GLU A 1 95 ? 13.496 -2.087 8.972 1.00 91.19 95 GLU A O 1
ATOM 725 N N . ILE A 1 96 ? 13.917 -0.207 10.116 1.00 93.19 96 ILE A N 1
ATOM 726 C CA . ILE A 1 96 ? 14.471 0.535 8.973 1.00 93.19 96 ILE A CA 1
ATOM 727 C C . ILE A 1 96 ? 15.725 -0.158 8.430 1.00 93.19 96 ILE A C 1
ATOM 729 O O . ILE A 1 96 ? 15.877 -0.301 7.217 1.00 93.19 96 ILE A O 1
ATOM 733 N N . GLU A 1 97 ? 16.626 -0.609 9.299 1.00 94.25 97 GLU A N 1
ATOM 734 C CA . GLU A 1 97 ? 17.831 -1.335 8.891 1.00 94.25 97 GLU A CA 1
ATOM 735 C C . GLU A 1 97 ? 17.502 -2.695 8.269 1.00 94.25 97 GLU A C 1
ATOM 737 O O . GLU A 1 97 ? 18.085 -3.067 7.248 1.00 94.25 97 GLU A O 1
ATOM 742 N N . ALA A 1 98 ? 16.526 -3.416 8.824 1.00 93.81 98 ALA A N 1
ATOM 743 C CA . ALA A 1 98 ? 16.030 -4.659 8.244 1.00 93.81 98 ALA A CA 1
ATOM 744 C C . ALA A 1 98 ? 15.398 -4.430 6.860 1.00 93.81 98 ALA A C 1
ATOM 746 O O . ALA A 1 98 ? 15.648 -5.203 5.933 1.00 93.81 98 ALA A O 1
ATOM 747 N N . LEU A 1 99 ? 14.624 -3.356 6.689 1.00 92.81 99 LEU A N 1
ATOM 748 C CA . LEU A 1 99 ? 14.032 -2.978 5.405 1.00 92.81 99 LEU A CA 1
ATOM 749 C C . LEU A 1 99 ? 15.094 -2.569 4.382 1.00 92.81 99 LEU A C 1
ATOM 751 O O . LEU A 1 99 ? 15.014 -2.998 3.233 1.00 92.81 99 LEU A O 1
ATOM 755 N N . ARG A 1 100 ? 16.122 -1.815 4.786 1.00 91.88 100 ARG A N 1
ATOM 756 C CA . ARG A 1 100 ? 17.258 -1.473 3.914 1.00 91.88 100 ARG A CA 1
ATOM 757 C C . ARG A 1 100 ? 17.989 -2.718 3.422 1.00 91.88 100 ARG A C 1
ATOM 759 O O . ARG A 1 100 ? 18.175 -2.861 2.220 1.00 91.88 100 ARG A O 1
ATOM 766 N N . LYS A 1 101 ? 18.290 -3.667 4.313 1.00 93.62 101 LYS A N 1
ATOM 767 C CA . LYS A 1 101 ? 18.907 -4.950 3.930 1.00 93.62 101 LYS A CA 1
ATOM 768 C C . LYS A 1 101 ? 18.034 -5.747 2.960 1.00 93.62 101 LYS A C 1
ATOM 770 O O . LYS A 1 101 ? 18.546 -6.331 2.009 1.00 93.62 101 LYS A O 1
ATOM 775 N N . ARG A 1 102 ? 16.711 -5.752 3.162 1.00 90.12 102 ARG A N 1
ATOM 776 C CA . ARG A 1 102 ? 15.771 -6.390 2.226 1.00 90.12 102 ARG A CA 1
ATOM 777 C C . ARG A 1 102 ? 15.787 -5.702 0.861 1.00 90.12 102 ARG A C 1
ATOM 779 O O . ARG A 1 102 ? 15.853 -6.398 -0.144 1.00 90.12 102 ARG A O 1
ATOM 786 N N . LEU A 1 103 ? 15.793 -4.371 0.814 1.00 88.94 103 LEU A N 1
ATOM 787 C CA . LEU A 1 103 ? 15.882 -3.605 -0.435 1.00 88.94 103 LEU A CA 1
ATOM 788 C C . LEU A 1 103 ? 17.203 -3.835 -1.177 1.00 88.94 103 LEU A C 1
ATOM 790 O O . LEU A 1 103 ? 17.196 -3.937 -2.397 1.00 88.94 103 LEU A O 1
ATOM 794 N N . GLU A 1 104 ? 18.316 -3.970 -0.459 1.00 84.31 104 GLU A N 1
ATOM 795 C CA . GLU A 1 104 ? 19.617 -4.324 -1.042 1.00 84.31 104 GLU A CA 1
ATOM 796 C C . GLU A 1 104 ? 19.651 -5.765 -1.567 1.00 84.31 104 GLU A C 1
ATOM 798 O O . GLU A 1 104 ? 20.288 -6.033 -2.583 1.00 84.31 104 GLU A O 1
ATOM 803 N N . SER A 1 105 ? 18.949 -6.687 -0.899 1.00 82.94 105 SER A N 1
ATOM 804 C CA . SER A 1 105 ? 18.828 -8.081 -1.345 1.00 82.94 105 SER A CA 1
ATOM 805 C C . SER A 1 105 ? 17.874 -8.271 -2.524 1.00 82.94 105 SER A C 1
ATOM 807 O O . SER A 1 105 ? 17.951 -9.292 -3.208 1.00 82.94 105 SER A O 1
ATOM 809 N N . ILE A 1 106 ? 16.976 -7.310 -2.775 1.00 82.75 106 ILE A N 1
ATOM 810 C CA . ILE A 1 106 ? 16.119 -7.348 -3.955 1.00 82.75 106 ILE A CA 1
ATOM 811 C C . ILE A 1 106 ? 17.026 -7.148 -5.175 1.00 82.75 106 ILE A C 1
ATOM 813 O O . ILE A 1 106 ? 17.680 -6.106 -5.288 1.00 82.75 106 ILE A O 1
ATOM 817 N N . PRO A 1 107 ? 17.082 -8.119 -6.105 1.00 74.00 107 PRO A N 1
ATOM 818 C CA . PRO A 1 107 ? 17.838 -7.947 -7.329 1.00 74.00 107 PRO A CA 1
ATOM 819 C C . PRO A 1 107 ? 17.265 -6.734 -8.053 1.00 74.00 107 PRO A C 1
ATOM 821 O O . PRO A 1 107 ? 16.074 -6.694 -8.374 1.00 74.00 107 PRO A O 1
ATOM 824 N N . LYS A 1 108 ? 18.114 -5.723 -8.262 1.00 70.06 108 LYS A N 1
ATOM 825 C CA . LYS A 1 108 ? 17.732 -4.521 -9.002 1.00 70.06 108 LYS A CA 1
ATOM 826 C C . LYS A 1 108 ? 17.099 -4.949 -10.330 1.00 70.06 108 LYS A C 1
ATOM 828 O O . LYS A 1 108 ? 17.585 -5.920 -10.924 1.00 70.06 108 LYS A O 1
ATOM 833 N N . PRO A 1 109 ? 16.032 -4.266 -10.790 1.00 65.69 109 PRO A N 1
ATOM 834 C CA . PRO A 1 109 ? 15.476 -4.528 -12.110 1.00 65.69 109 PRO A CA 1
ATOM 835 C C . PRO A 1 109 ? 16.634 -4.526 -13.102 1.00 65.69 109 PRO A C 1
ATOM 837 O O . PRO A 1 109 ? 17.400 -3.564 -13.140 1.00 65.69 109 PRO A O 1
ATOM 840 N N . HIS A 1 110 ? 16.814 -5.651 -13.800 1.00 68.44 110 HIS A N 1
ATOM 841 C CA . HIS A 1 110 ? 17.941 -5.855 -14.701 1.00 68.44 110 HIS A CA 1
ATOM 842 C C . HIS A 1 110 ? 17.982 -4.673 -15.663 1.00 68.44 110 HIS A C 1
ATOM 844 O O . HIS A 1 110 ? 17.057 -4.483 -16.457 1.00 68.44 110 HIS A O 1
ATOM 850 N N . GLU A 1 111 ? 19.027 -3.855 -15.558 1.00 72.62 111 GLU A N 1
ATOM 851 C CA . GLU A 1 111 ? 19.201 -2.727 -16.458 1.00 72.62 111 GLU A CA 1
ATOM 852 C C . GLU A 1 111 ? 19.245 -3.279 -17.881 1.00 72.62 111 GLU A C 1
ATOM 854 O O . GLU A 1 111 ? 19.918 -4.274 -18.148 1.00 72.62 111 GLU A O 1
ATOM 859 N N . LEU A 1 112 ? 18.442 -2.711 -18.780 1.00 73.94 112 LEU A N 1
ATOM 860 C CA . LEU A 1 112 ? 18.423 -3.156 -20.172 1.00 73.94 112 LEU A CA 1
ATOM 861 C C . LEU A 1 112 ? 19.849 -3.091 -20.730 1.00 73.94 112 LEU A C 1
ATOM 863 O O . LEU A 1 112 ? 20.542 -2.104 -20.481 1.00 73.94 112 LEU A O 1
ATOM 867 N N . ASP A 1 113 ? 20.257 -4.123 -21.469 1.00 84.94 113 ASP A N 1
ATOM 868 C CA . ASP A 1 113 ? 21.572 -4.167 -22.111 1.00 84.94 113 ASP A CA 1
ATOM 869 C C . ASP A 1 113 ? 21.784 -2.896 -22.957 1.00 84.94 113 ASP A C 1
ATOM 871 O O . ASP A 1 113 ? 20.852 -2.402 -23.608 1.00 84.94 113 ASP A O 1
ATOM 875 N N . GLU A 1 114 ? 22.995 -2.339 -22.922 1.00 88.88 114 GLU A N 1
ATOM 876 C CA . GLU A 1 114 ? 23.318 -1.061 -23.568 1.00 88.88 114 GLU A CA 1
ATOM 877 C C . GLU A 1 114 ? 23.073 -1.121 -25.079 1.00 88.88 114 GLU A C 1
ATOM 879 O O . GLU A 1 114 ? 22.635 -0.142 -25.684 1.00 88.88 114 GLU A O 1
ATOM 884 N N . ASP A 1 115 ? 23.256 -2.293 -25.685 1.00 89.25 115 ASP A N 1
ATOM 885 C CA . ASP A 1 115 ? 22.993 -2.514 -27.107 1.00 89.25 115 ASP A CA 1
ATOM 886 C C . ASP A 1 115 ? 21.502 -2.385 -27.449 1.00 89.25 115 ASP A C 1
ATOM 888 O O . ASP A 1 115 ? 21.139 -1.799 -28.470 1.00 89.25 115 ASP A O 1
ATOM 892 N N . VAL A 1 116 ? 20.613 -2.838 -26.559 1.00 91.50 116 VAL A N 1
ATOM 893 C CA . VAL A 1 116 ? 19.158 -2.695 -26.733 1.00 91.50 116 VAL A CA 1
ATOM 894 C C . VAL A 1 116 ? 18.737 -1.239 -26.556 1.00 91.50 116 VAL A C 1
ATOM 896 O O . VAL A 1 116 ? 17.866 -0.755 -27.284 1.00 91.50 116 VAL A O 1
ATOM 899 N N . LYS A 1 117 ? 19.358 -0.515 -25.614 1.00 93.00 117 LYS A N 1
ATOM 900 C CA . LYS A 1 117 ? 19.113 0.925 -25.429 1.00 93.00 117 LYS A CA 1
ATOM 901 C C . LYS A 1 117 ? 19.530 1.715 -26.671 1.00 93.00 117 LYS A C 1
ATOM 903 O O . LYS A 1 117 ? 18.725 2.501 -27.169 1.00 93.00 117 LYS A O 1
ATOM 908 N N . LYS A 1 118 ? 20.720 1.444 -27.218 1.00 95.06 118 LYS A N 1
ATOM 909 C CA . LYS A 1 118 ? 21.220 2.073 -28.451 1.00 95.06 118 LYS A CA 1
ATOM 910 C C . LYS A 1 118 ? 20.344 1.753 -29.659 1.00 95.06 118 LYS A C 1
ATOM 912 O O . LYS A 1 118 ? 19.971 2.666 -30.390 1.00 95.06 118 LYS A O 1
ATOM 917 N N . ALA A 1 119 ? 19.960 0.490 -29.848 1.00 95.00 119 ALA A N 1
ATOM 918 C CA . ALA A 1 119 ? 19.082 0.094 -30.950 1.00 95.00 119 ALA A CA 1
ATOM 919 C C . ALA A 1 119 ? 17.702 0.770 -30.848 1.00 95.00 119 ALA A C 1
ATOM 921 O O . ALA A 1 119 ? 17.174 1.271 -31.840 1.00 95.00 119 ALA A O 1
ATOM 922 N N . ARG A 1 120 ? 17.144 0.879 -29.633 1.00 94.44 120 ARG A N 1
ATOM 923 C CA . ARG A 1 120 ? 15.902 1.626 -29.381 1.00 94.44 120 ARG A CA 1
ATOM 924 C C . ARG A 1 120 ? 16.048 3.104 -29.740 1.00 94.44 120 ARG A C 1
ATOM 926 O O . ARG A 1 120 ? 15.166 3.668 -30.382 1.00 94.44 120 ARG A O 1
ATOM 933 N N . GLU A 1 121 ? 17.136 3.741 -29.318 1.00 96.50 121 GLU A N 1
ATOM 934 C CA . GLU A 1 121 ? 17.406 5.149 -29.625 1.00 96.50 121 GLU A CA 1
ATOM 935 C C . GLU A 1 121 ? 17.607 5.390 -31.124 1.00 96.50 121 GLU A C 1
ATOM 937 O O . GLU A 1 121 ? 17.127 6.401 -31.632 1.00 96.50 121 GLU A O 1
ATOM 942 N N . ALA A 1 122 ? 18.221 4.450 -31.849 1.00 95.56 122 ALA A N 1
ATOM 943 C CA . ALA A 1 122 ? 18.365 4.508 -33.302 1.00 95.56 122 ALA A CA 1
ATOM 944 C C . ALA A 1 122 ? 17.006 4.464 -34.020 1.00 95.56 122 ALA A C 1
ATOM 946 O O . ALA A 1 122 ? 16.739 5.311 -34.874 1.00 95.56 122 ALA A O 1
ATOM 947 N N . VAL A 1 123 ? 16.108 3.557 -33.613 1.00 96.62 123 VAL A N 1
ATOM 948 C CA . VAL A 1 123 ? 14.734 3.487 -34.147 1.00 96.62 123 VAL A CA 1
ATOM 949 C C . VAL A 1 123 ? 13.980 4.783 -33.871 1.00 96.62 123 VAL A C 1
ATOM 951 O O . VAL A 1 123 ? 13.408 5.380 -34.781 1.00 96.62 123 VAL A O 1
ATOM 954 N N . VAL A 1 124 ? 14.008 5.265 -32.626 1.00 96.50 124 VAL A N 1
ATOM 955 C CA . VAL A 1 124 ? 13.346 6.523 -32.251 1.00 96.50 124 VAL A CA 1
ATOM 956 C C . VAL A 1 124 ? 13.943 7.703 -33.021 1.00 96.50 124 VAL A C 1
ATOM 958 O O . VAL A 1 124 ? 13.208 8.581 -33.469 1.00 96.50 124 VAL A O 1
ATOM 961 N N . GLY A 1 125 ? 15.261 7.726 -33.206 1.00 96.62 125 GLY A N 1
ATOM 962 C CA . GLY A 1 125 ? 15.963 8.741 -33.980 1.00 96.62 125 GLY A CA 1
ATOM 963 C C . GLY A 1 125 ? 15.554 8.747 -35.452 1.00 96.62 125 GLY A C 1
ATOM 964 O O . GLY A 1 125 ? 15.311 9.822 -35.999 1.00 96.62 125 GLY A O 1
ATOM 965 N N . CYS A 1 126 ? 15.435 7.576 -36.080 1.00 96.31 126 CYS A N 1
ATOM 966 C CA . CYS A 1 126 ? 14.983 7.462 -37.464 1.00 96.31 126 CYS A CA 1
ATOM 967 C C . CYS A 1 126 ? 13.513 7.876 -37.611 1.00 96.31 126 CYS A C 1
ATOM 969 O O . CYS A 1 126 ? 13.197 8.724 -38.443 1.00 96.31 126 CYS A O 1
ATOM 971 N N . LEU A 1 127 ? 12.626 7.373 -36.747 1.00 95.62 127 LEU A N 1
ATOM 972 C CA . LEU A 1 127 ? 11.193 7.686 -36.799 1.00 95.62 127 LEU A CA 1
ATOM 973 C C . LEU A 1 127 ? 10.897 9.168 -36.543 1.00 95.62 127 LEU A C 1
ATOM 975 O O . LEU A 1 127 ? 9.955 9.710 -37.107 1.00 95.62 127 LEU A O 1
ATOM 979 N N . ARG A 1 128 ? 11.709 9.846 -35.722 1.00 95.56 128 ARG A N 1
ATOM 980 C CA . ARG A 1 128 ? 11.600 11.301 -35.522 1.00 95.56 128 ARG A CA 1
ATOM 981 C C . ARG A 1 128 ? 12.051 12.107 -36.738 1.00 95.56 128 ARG A C 1
ATOM 983 O O . ARG A 1 128 ? 11.538 13.198 -36.946 1.00 95.56 128 ARG A O 1
ATOM 990 N N . LYS A 1 129 ? 13.028 11.607 -37.500 1.00 95.38 129 LYS A N 1
ATOM 991 C CA . LYS A 1 129 ? 13.508 12.252 -38.734 1.00 95.38 129 LYS A CA 1
ATOM 992 C C . LYS A 1 129 ? 12.573 11.989 -39.918 1.00 95.38 129 LYS A C 1
ATOM 994 O O . LYS A 1 129 ? 12.447 12.854 -40.774 1.00 95.38 129 LYS A O 1
ATOM 999 N N . ASN A 1 130 ? 11.927 10.823 -39.940 1.00 92.38 130 ASN A N 1
ATOM 1000 C CA . ASN A 1 130 ? 11.030 10.357 -40.998 1.00 92.38 130 ASN A CA 1
ATOM 1001 C C . ASN A 1 130 ? 9.596 10.178 -40.467 1.00 92.38 130 ASN A C 1
ATOM 1003 O O . ASN A 1 130 ? 9.011 9.098 -40.556 1.00 92.38 130 ASN A O 1
ATOM 1007 N N . ASP A 1 131 ? 9.022 11.242 -39.911 1.00 90.50 131 ASP A N 1
ATOM 1008 C CA . ASP A 1 131 ? 7.687 11.247 -39.294 1.00 90.50 131 ASP A CA 1
ATOM 1009 C C . ASP A 1 131 ? 6.547 10.923 -40.281 1.00 90.50 131 ASP A C 1
ATOM 1011 O O . ASP A 1 131 ? 5.577 10.249 -39.938 1.00 90.50 131 ASP A O 1
ATOM 1015 N N . THR A 1 132 ? 6.691 11.352 -41.533 1.00 92.25 132 THR A N 1
ATOM 1016 C CA . THR A 1 132 ? 5.745 11.110 -42.633 1.00 92.25 132 THR A CA 1
ATOM 1017 C C . THR A 1 132 ? 6.029 9.824 -43.411 1.00 92.25 132 THR A C 1
ATOM 1019 O O . THR A 1 132 ? 5.191 9.392 -44.205 1.00 92.25 132 THR A O 1
ATOM 1022 N N . ARG A 1 133 ? 7.194 9.195 -43.198 1.00 92.25 133 ARG A N 1
ATOM 1023 C CA . ARG A 1 133 ? 7.633 7.967 -43.890 1.00 92.25 133 ARG A CA 1
ATOM 1024 C C . ARG A 1 133 ? 8.291 6.973 -42.924 1.00 92.25 133 ARG A C 1
ATOM 1026 O O . ARG A 1 133 ? 9.460 6.626 -43.079 1.00 92.25 133 ARG A O 1
ATOM 1033 N N . PRO A 1 134 ? 7.542 6.444 -41.944 1.00 91.06 134 PRO A N 1
ATOM 1034 C CA . PRO A 1 134 ? 8.101 5.540 -40.937 1.00 91.06 134 PRO A CA 1
ATOM 1035 C C . PRO A 1 134 ? 8.613 4.208 -41.515 1.00 91.06 134 PRO A C 1
ATOM 1037 O O . PRO A 1 134 ? 9.420 3.535 -40.879 1.00 91.06 134 PRO A O 1
ATOM 1040 N N . LEU A 1 135 ? 8.165 3.822 -42.717 1.00 92.06 135 LEU A N 1
ATOM 1041 C CA . LEU A 1 135 ? 8.594 2.592 -43.394 1.00 92.06 135 LEU A CA 1
ATOM 1042 C C . LEU A 1 135 ? 10.052 2.633 -43.874 1.00 92.06 135 LEU A C 1
ATOM 1044 O O . LEU A 1 135 ? 10.638 1.573 -44.074 1.00 92.06 135 LEU A O 1
ATOM 1048 N N . ASP A 1 136 ? 10.652 3.819 -44.008 1.00 92.81 136 ASP A N 1
ATOM 1049 C CA . ASP A 1 136 ? 12.059 3.958 -44.404 1.00 92.81 136 ASP A CA 1
ATOM 1050 C C . ASP A 1 136 ? 13.018 3.504 -43.283 1.00 92.81 136 ASP A C 1
ATOM 1052 O O . ASP A 1 136 ? 14.156 3.137 -43.555 1.00 92.81 136 ASP A O 1
ATOM 1056 N N . CYS A 1 137 ? 12.536 3.433 -42.035 1.00 95.62 137 CYS A N 1
ATOM 1057 C CA . CYS A 1 137 ? 13.298 3.030 -40.845 1.00 95.62 137 CYS A CA 1
ATOM 1058 C C . CYS A 1 137 ? 13.309 1.510 -40.586 1.00 95.62 137 CYS A C 1
ATOM 1060 O O . CYS A 1 137 ? 13.456 1.054 -39.448 1.00 95.62 137 CYS A O 1
ATOM 1062 N N . TRP A 1 138 ? 13.057 0.698 -41.615 1.00 95.12 138 TRP A N 1
ATOM 1063 C CA . TRP A 1 138 ? 12.917 -0.753 -41.471 1.00 95.12 138 TRP A CA 1
ATOM 1064 C C . TRP A 1 138 ? 14.219 -1.428 -41.023 1.00 95.12 138 TRP A C 1
ATOM 1066 O O . TRP A 1 138 ? 14.169 -2.408 -40.280 1.00 95.12 138 TRP A O 1
ATOM 1076 N N . GLN A 1 139 ? 15.376 -0.895 -41.422 1.00 95.62 139 GLN A N 1
ATOM 1077 C CA . GLN A 1 139 ? 16.678 -1.460 -41.079 1.00 95.62 139 GLN A CA 1
ATOM 1078 C C . GLN A 1 139 ? 16.974 -1.316 -39.578 1.00 95.62 139 GLN A C 1
ATOM 1080 O O . GLN A 1 139 ? 17.385 -2.280 -38.933 1.00 95.62 139 GLN A O 1
ATOM 1085 N N . GLU A 1 140 ? 16.700 -0.147 -38.995 1.00 95.06 140 GLU A N 1
ATOM 1086 C CA . GLU A 1 140 ? 16.843 0.106 -37.559 1.00 95.06 140 GLU A CA 1
ATOM 1087 C C . GLU A 1 140 ? 15.869 -0.752 -36.745 1.00 95.06 140 GLU A C 1
ATOM 1089 O O . GLU A 1 140 ? 16.210 -1.246 -35.669 1.00 95.06 140 GLU A O 1
ATOM 1094 N N . VAL A 1 141 ? 14.655 -0.956 -37.264 1.00 96.00 141 VAL A N 1
ATOM 1095 C CA . VAL A 1 141 ? 13.642 -1.802 -36.623 1.00 96.00 141 VAL A CA 1
ATOM 1096 C C . VAL A 1 141 ? 14.051 -3.277 -36.641 1.00 96.00 141 VAL A C 1
ATOM 1098 O O . VAL A 1 141 ? 13.859 -3.961 -35.634 1.00 96.00 141 VAL A O 1
ATOM 1101 N N . GLU A 1 142 ? 14.616 -3.783 -37.738 1.00 96.31 142 GLU A N 1
ATOM 1102 C CA . GLU A 1 142 ? 15.127 -5.159 -37.796 1.00 96.31 142 GLU A CA 1
ATOM 1103 C C . GLU A 1 142 ? 16.312 -5.371 -36.848 1.00 96.31 142 GLU A C 1
ATOM 1105 O O . GLU A 1 142 ? 16.352 -6.383 -36.143 1.00 96.31 142 GLU A O 1
ATOM 1110 N N . GLU A 1 143 ? 17.214 -4.394 -36.734 1.00 95.38 143 GLU A N 1
ATOM 1111 C CA . GLU A 1 143 ? 18.303 -4.451 -35.754 1.00 95.38 143 GLU A CA 1
ATOM 1112 C C . GLU A 1 143 ? 17.769 -4.437 -34.314 1.00 95.38 143 GLU A C 1
ATOM 1114 O O . GLU A 1 143 ? 18.164 -5.251 -33.484 1.00 95.38 143 GLU A O 1
ATOM 1119 N N . PHE A 1 144 ? 16.786 -3.592 -34.003 1.00 96.50 144 PHE A N 1
ATOM 1120 C CA . PHE A 1 144 ? 16.156 -3.609 -32.683 1.00 96.50 144 PHE A CA 1
ATOM 1121 C C . PHE A 1 144 ? 15.475 -4.952 -32.372 1.00 96.50 144 PHE A C 1
ATOM 1123 O O . PHE A 1 144 ? 15.614 -5.477 -31.263 1.00 96.50 144 PHE A O 1
ATOM 1130 N N . LYS A 1 145 ? 14.779 -5.554 -33.346 1.00 96.06 145 LYS A N 1
ATOM 1131 C CA . LYS A 1 145 ? 14.169 -6.886 -33.191 1.00 96.06 145 LYS A CA 1
ATOM 1132 C C . LYS A 1 145 ? 15.215 -7.974 -32.962 1.00 96.06 145 LYS A C 1
ATOM 1134 O O . LYS A 1 145 ? 14.954 -8.895 -32.189 1.00 96.06 145 LYS A O 1
ATOM 1139 N N . SER A 1 146 ? 16.372 -7.900 -33.620 1.00 95.38 146 SER A N 1
ATOM 1140 C CA . SER A 1 146 ? 17.456 -8.870 -33.433 1.00 95.38 146 SER A CA 1
ATOM 1141 C C . SER A 1 146 ? 17.976 -8.827 -31.986 1.00 95.38 146 SER A C 1
ATOM 1143 O O . SER A 1 146 ? 18.055 -9.869 -31.325 1.00 95.38 146 SER A O 1
ATOM 1145 N N . GLN A 1 147 ? 18.202 -7.622 -31.450 1.00 93.62 147 GLN A N 1
ATOM 1146 C CA . GLN A 1 147 ? 18.661 -7.407 -30.076 1.00 93.62 147 GLN A CA 1
ATOM 1147 C C . GLN A 1 147 ? 17.597 -7.793 -29.038 1.00 93.62 147 GLN A C 1
ATOM 1149 O O . GLN A 1 147 ? 17.915 -8.423 -28.027 1.00 93.62 147 GLN A O 1
ATOM 1154 N N . ALA A 1 148 ? 16.320 -7.500 -29.304 1.00 93.12 148 ALA A N 1
ATOM 1155 C CA . ALA A 1 148 ? 15.211 -7.926 -28.452 1.00 93.12 148 ALA A CA 1
ATOM 1156 C C . ALA A 1 148 ? 15.106 -9.459 -28.385 1.00 93.12 148 ALA A C 1
ATOM 1158 O O . ALA A 1 148 ? 15.075 -10.024 -27.294 1.00 93.12 148 ALA A O 1
ATOM 1159 N N . ARG A 1 149 ? 15.173 -10.150 -29.532 1.00 93.31 149 ARG A N 1
ATOM 1160 C CA . ARG A 1 149 ? 15.172 -11.623 -29.589 1.00 93.31 149 ARG A CA 1
ATOM 1161 C C . ARG A 1 149 ? 16.355 -12.233 -28.840 1.00 93.31 149 ARG A C 1
ATOM 1163 O O . ARG A 1 149 ? 16.200 -13.272 -28.203 1.00 93.31 149 ARG A O 1
ATOM 1170 N N . ARG A 1 150 ? 17.541 -11.614 -28.905 1.00 90.75 150 ARG A N 1
ATOM 1171 C CA . ARG A 1 150 ? 18.724 -12.050 -28.140 1.00 90.75 150 ARG A CA 1
ATOM 1172 C C . ARG A 1 150 ? 18.454 -12.005 -26.632 1.00 90.75 150 ARG A C 1
ATOM 1174 O O . ARG A 1 150 ? 18.706 -12.993 -25.943 1.00 90.75 150 ARG A O 1
ATOM 1181 N N . MET A 1 151 ? 17.896 -10.900 -26.136 1.00 88.56 151 MET A N 1
ATOM 1182 C CA . MET A 1 151 ? 17.526 -10.747 -24.723 1.00 88.56 151 MET A CA 1
ATOM 1183 C C . MET A 1 151 ? 16.406 -11.695 -24.295 1.00 88.56 151 MET A C 1
ATOM 1185 O O . MET A 1 151 ? 16.489 -12.296 -23.226 1.00 88.56 151 MET A O 1
ATOM 1189 N N . GLU A 1 152 ? 15.379 -11.861 -25.129 1.00 89.69 152 GLU A N 1
ATOM 1190 C CA . GLU A 1 152 ? 14.273 -12.788 -24.876 1.00 89.69 152 GLU A CA 1
ATOM 1191 C C . GLU A 1 152 ? 14.774 -14.225 -24.747 1.00 89.69 152 GLU A C 1
ATOM 1193 O O . GLU A 1 152 ? 14.422 -14.905 -23.786 1.00 89.69 152 GLU A O 1
ATOM 1198 N N . LYS A 1 153 ? 15.658 -14.675 -25.650 1.00 88.56 153 LYS A N 1
ATOM 1199 C CA . LYS A 1 153 ? 16.289 -16.000 -25.554 1.00 88.56 153 LYS A CA 1
ATOM 1200 C C . LYS A 1 153 ? 17.022 -16.174 -24.228 1.00 88.56 153 LYS A C 1
ATOM 1202 O O . LYS A 1 153 ? 16.794 -17.161 -23.535 1.00 88.56 153 LYS A O 1
ATOM 1207 N N . HIS A 1 154 ? 17.858 -15.207 -23.846 1.00 86.69 154 HIS A N 1
ATOM 1208 C CA . HIS A 1 154 ? 18.592 -15.264 -22.582 1.00 86.69 154 HIS A CA 1
ATOM 1209 C C . HIS A 1 154 ? 17.649 -15.298 -21.365 1.00 86.69 154 HIS A C 1
ATOM 1211 O O . HIS A 1 154 ? 17.868 -16.062 -20.424 1.00 86.69 154 HIS A O 1
ATOM 1217 N N . PHE A 1 155 ? 16.568 -14.515 -21.389 1.00 86.50 155 PHE A N 1
ATOM 1218 C CA . PHE A 1 155 ? 15.553 -14.522 -20.338 1.00 86.50 155 PHE A CA 1
ATOM 1219 C C . PHE A 1 155 ? 14.822 -15.868 -20.246 1.00 86.50 155 PHE A C 1
ATOM 1221 O O . PHE A 1 155 ? 14.686 -16.412 -19.153 1.00 86.50 155 PHE A O 1
ATOM 1228 N N . VAL A 1 156 ? 14.384 -16.430 -21.375 1.00 87.69 156 VAL A N 1
ATOM 1229 C CA . VAL A 1 156 ? 13.682 -17.722 -21.417 1.00 87.69 156 VAL A CA 1
ATOM 1230 C C 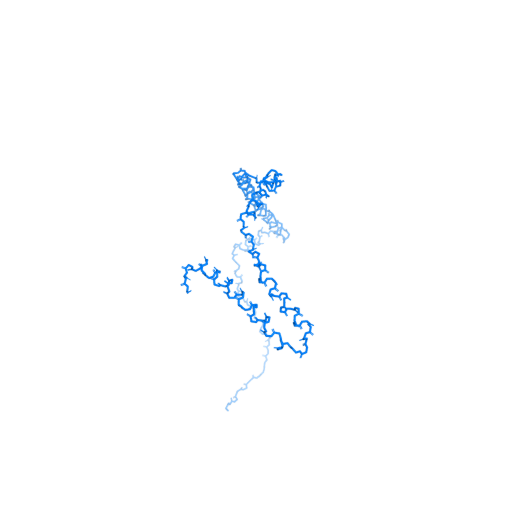. VAL A 1 156 ? 14.586 -18.850 -20.922 1.00 87.69 156 VAL A C 1
ATOM 1232 O O . VAL A 1 156 ? 14.144 -19.646 -20.096 1.00 87.69 156 VAL A O 1
ATOM 1235 N N . VAL A 1 157 ? 15.854 -18.888 -21.344 1.00 86.75 157 VAL A N 1
ATOM 1236 C CA . VAL A 1 157 ? 16.833 -19.873 -20.851 1.00 86.75 157 VAL A CA 1
ATOM 1237 C C . VAL A 1 157 ? 17.007 -19.747 -19.337 1.00 86.75 157 VAL A C 1
ATOM 1239 O O . VAL A 1 157 ? 16.921 -20.745 -18.626 1.00 86.75 157 VAL A O 1
ATOM 1242 N N . LYS A 1 158 ? 17.166 -18.523 -18.819 1.00 82.56 158 LYS A N 1
ATOM 1243 C CA . LYS A 1 158 ? 17.337 -18.272 -17.380 1.00 82.56 158 LYS A CA 1
ATOM 1244 C C . LYS A 1 158 ? 16.100 -18.628 -16.544 1.00 82.56 158 LYS A C 1
ATOM 1246 O O . LYS A 1 158 ? 16.253 -19.123 -15.432 1.00 82.56 158 LYS A O 1
ATOM 1251 N N . THR A 1 159 ? 14.895 -18.353 -17.043 1.00 82.62 159 THR A N 1
ATOM 1252 C CA . THR A 1 159 ? 13.644 -18.499 -16.276 1.00 82.62 159 THR A CA 1
ATOM 1253 C C . THR A 1 159 ? 13.011 -19.884 -16.426 1.00 82.62 159 THR A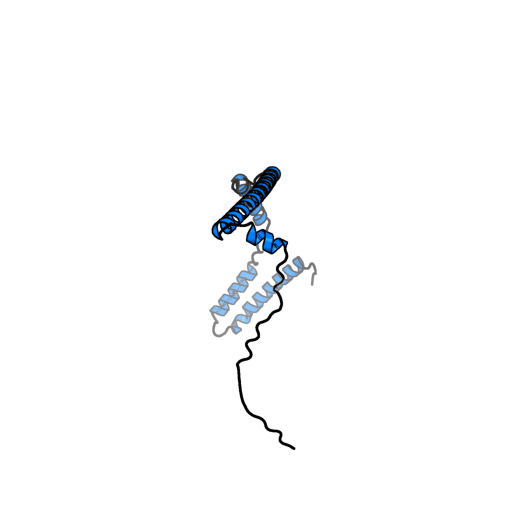 C 1
ATOM 1255 O O . THR A 1 159 ? 12.411 -20.384 -15.479 1.00 82.62 159 THR A O 1
ATOM 1258 N N . VAL A 1 160 ? 13.124 -20.512 -17.600 1.00 82.56 160 VAL A N 1
ATOM 1259 C CA . VAL A 1 160 ? 12.442 -21.779 -17.929 1.00 82.56 160 VAL A CA 1
ATOM 1260 C C . VAL A 1 160 ? 13.420 -22.961 -18.008 1.00 82.56 160 VAL A C 1
ATOM 1262 O O . VAL A 1 160 ? 12.985 -24.109 -17.968 1.00 82.56 160 VAL A O 1
ATOM 1265 N N . GLY A 1 161 ? 14.735 -22.721 -18.096 1.00 67.62 161 GLY A N 1
ATOM 1266 C CA . GLY A 1 161 ? 15.758 -23.778 -18.095 1.00 67.62 161 GLY A CA 1
ATOM 1267 C C . GLY A 1 161 ? 15.726 -24.706 -19.316 1.00 67.62 161 GLY A C 1
ATOM 1268 O O . GLY A 1 161 ? 16.310 -25.785 -19.280 1.00 67.62 161 GLY A O 1
ATOM 1269 N N . ARG A 1 162 ? 15.024 -24.322 -20.389 1.00 61.62 162 ARG A N 1
ATOM 1270 C CA . ARG A 1 162 ? 14.930 -25.085 -21.639 1.00 61.62 162 ARG A CA 1
ATOM 1271 C C . ARG A 1 162 ? 15.715 -24.351 -22.722 1.00 61.62 162 ARG A C 1
ATOM 1273 O O . ARG A 1 162 ? 15.294 -23.285 -23.166 1.00 61.62 162 ARG A O 1
ATOM 1280 N N . GLU A 1 163 ? 16.852 -24.911 -23.117 1.00 58.88 163 GLU A N 1
ATOM 1281 C CA . GLU A 1 163 ? 17.568 -24.491 -24.323 1.00 58.88 163 GLU A CA 1
ATOM 1282 C C . GLU A 1 163 ? 16.712 -24.844 -25.554 1.00 58.88 163 GLU A C 1
ATOM 1284 O O . GLU A 1 163 ? 16.135 -25.932 -25.617 1.00 58.88 163 GLU A O 1
ATOM 1289 N N . TYR A 1 164 ? 16.576 -23.899 -26.487 1.00 55.12 164 TYR A N 1
ATOM 1290 C CA . TYR A 1 164 ? 15.932 -24.072 -27.795 1.00 55.12 164 TYR A CA 1
ATOM 1291 C C . TYR A 1 164 ? 16.970 -23.896 -28.897 1.00 55.12 164 TYR A C 1
ATOM 1293 O O . TYR A 1 164 ? 17.743 -22.912 -28.802 1.00 55.12 164 TYR A O 1
#

pLDDT: mean 81.53, std 15.63, range [41.72, 98.25]

Nearest PDB structures (foldseek):
  7pv1-assembly1_A  TM=6.567E-01  e=6.665E-03  Thermochaetoides thermophila DSM 1495

Mean predicted aligned error: 20.41 Å